Protein AF-A0A954BC26-F1 (afdb_monomer_lite)

pLDDT: mean 75.21, std 22.69, range [30.25, 97.38]

Secondary structure (DSSP, 8-state):
---------------------------PPP----------------S----HHHHHHHHHHHTSGGG----TTSHHHHHHHHHHHHHHHHTTPPPBTTBS------------TTT--EEEEETTEEEEE-BTTTB------

Sequence (141 aa):
MTNWLKAGAAASLFALVAACSGGQTEKAPAAPAAGESGPAATVPEGETAITAEGLRRHIAMLASDEFEGRAPGTPGGEKTRDYIAGEYKRLGLKPINGSYFQDVPLVEATLDPQTSYLRFNSPSGEADLEYRKDVVYWTKR

Radius of gyration: 34.81 Å; chains: 1; bounding box: 101×69×66 Å

Structure (mmCIF, N/CA/C/O backbone):
data_AF-A0A954BC26-F1
#
_entry.id   AF-A0A954BC26-F1
#
loop_
_atom_site.group_PDB
_atom_site.id
_atom_site.type_symbol
_atom_site.label_atom_id
_atom_site.label_alt_id
_atom_site.label_comp_id
_atom_site.label_asym_id
_atom_site.label_entity_id
_atom_site.label_seq_id
_atom_site.pdbx_PDB_ins_code
_atom_site.Cartn_x
_atom_site.Cartn_y
_atom_site.Cartn_z
_atom_site.occupancy
_atom_site.B_iso_or_equiv
_atom_site.auth_seq_id
_atom_site.auth_comp_id
_atom_site.auth_asym_id
_atom_site.auth_atom_id
_atom_site.pdbx_PDB_model_num
ATOM 1 N N . MET A 1 1 ? 84.388 -42.725 -8.143 1.00 41.97 1 MET A N 1
ATOM 2 C CA . MET A 1 1 ? 84.124 -42.005 -6.882 1.00 41.97 1 MET A CA 1
ATOM 3 C C . MET A 1 1 ? 82.610 -41.969 -6.685 1.00 41.97 1 MET A C 1
ATOM 5 O O . MET A 1 1 ? 81.944 -41.197 -7.353 1.00 41.97 1 MET A O 1
ATOM 9 N N . THR A 1 2 ? 82.090 -42.972 -5.958 1.00 37.09 2 THR A N 1
ATOM 10 C CA . THR A 1 2 ? 81.152 -42.872 -4.808 1.00 37.09 2 THR A CA 1
ATOM 11 C C . THR A 1 2 ? 80.221 -41.638 -4.810 1.00 37.09 2 THR A C 1
ATOM 13 O O . THR A 1 2 ? 80.734 -40.532 -4.857 1.00 37.09 2 THR A O 1
ATOM 16 N N . ASN A 1 3 ? 78.888 -41.667 -4.670 1.00 35.50 3 ASN A N 1
ATOM 17 C CA . ASN A 1 3 ? 77.902 -42.669 -4.237 1.00 35.50 3 ASN A CA 1
ATOM 18 C C . ASN A 1 3 ? 76.478 -42.117 -4.552 1.00 35.50 3 ASN A C 1
ATOM 20 O O . ASN A 1 3 ? 76.279 -40.911 -4.500 1.00 35.50 3 ASN A O 1
ATOM 24 N N . TRP A 1 4 ? 75.526 -42.949 -4.996 1.00 30.25 4 TRP A N 1
ATOM 25 C CA . TRP A 1 4 ? 74.316 -43.416 -4.270 1.00 30.25 4 TRP A CA 1
ATOM 26 C C . TRP A 1 4 ? 73.210 -42.403 -3.897 1.00 30.25 4 TRP A C 1
ATOM 28 O O . TRP A 1 4 ? 73.379 -41.622 -2.972 1.00 30.25 4 TRP A O 1
ATOM 38 N N . LEU A 1 5 ? 72.011 -42.608 -4.470 1.00 49.38 5 LEU A N 1
ATOM 39 C CA . LEU A 1 5 ? 70.723 -42.835 -3.769 1.00 49.38 5 LEU A CA 1
ATOM 40 C C . LEU A 1 5 ? 69.698 -43.341 -4.819 1.00 49.38 5 LEU A C 1
ATOM 42 O O . LEU A 1 5 ? 69.300 -42.592 -5.699 1.00 49.38 5 LEU A O 1
ATOM 46 N N . LYS A 1 6 ? 69.566 -44.659 -5.013 1.00 44.22 6 LYS A N 1
ATOM 47 C CA . LYS A 1 6 ? 68.620 -45.628 -4.407 1.00 44.22 6 LYS A CA 1
ATOM 48 C C . LYS A 1 6 ? 67.267 -45.761 -5.134 1.00 44.22 6 LYS A C 1
ATOM 50 O O . LYS A 1 6 ? 66.521 -44.809 -5.305 1.00 44.22 6 LYS A O 1
ATOM 55 N N . ALA A 1 7 ? 67.013 -47.013 -5.514 1.00 45.16 7 ALA A N 1
ATOM 56 C CA . ALA A 1 7 ? 65.842 -47.592 -6.158 1.00 45.16 7 ALA A CA 1
ATOM 57 C C . ALA A 1 7 ? 64.796 -48.107 -5.144 1.00 45.16 7 ALA A C 1
ATOM 59 O O . ALA A 1 7 ? 65.090 -48.203 -3.954 1.00 45.16 7 ALA A O 1
ATOM 60 N N . GLY A 1 8 ? 63.640 -48.551 -5.658 1.00 34.25 8 GLY A N 1
ATOM 61 C CA . GLY A 1 8 ? 62.672 -49.441 -4.986 1.00 34.25 8 GLY A CA 1
ATOM 62 C C . GLY A 1 8 ? 61.236 -48.926 -5.148 1.00 34.25 8 GLY A C 1
ATOM 63 O O . GLY A 1 8 ? 60.923 -47.882 -4.599 1.00 34.25 8 GLY A O 1
ATOM 64 N N . ALA A 1 9 ? 60.375 -49.436 -6.035 1.00 39.50 9 ALA A N 1
ATOM 65 C CA . ALA A 1 9 ? 59.823 -50.786 -6.225 1.00 39.50 9 ALA A CA 1
ATOM 66 C C . ALA A 1 9 ? 58.692 -51.173 -5.246 1.00 39.50 9 ALA A C 1
ATOM 68 O O . ALA A 1 9 ? 58.878 -51.191 -4.037 1.00 39.50 9 ALA A O 1
ATOM 69 N N . ALA A 1 10 ? 57.590 -51.603 -5.874 1.00 38.16 10 ALA A N 1
ATOM 70 C CA . ALA A 1 10 ? 56.626 -52.630 -5.473 1.00 38.16 10 ALA A CA 1
ATOM 71 C C . ALA A 1 10 ? 55.569 -52.350 -4.382 1.00 38.16 10 ALA A C 1
ATOM 73 O O . ALA A 1 10 ? 55.842 -52.197 -3.198 1.00 38.16 10 ALA A O 1
ATOM 74 N N . ALA A 1 11 ? 54.324 -52.406 -4.867 1.00 44.53 11 ALA A N 1
ATOM 75 C CA . ALA A 1 11 ? 53.125 -53.011 -4.291 1.00 44.53 11 ALA A CA 1
ATOM 76 C C . ALA A 1 11 ? 53.257 -53.726 -2.935 1.00 44.53 11 AL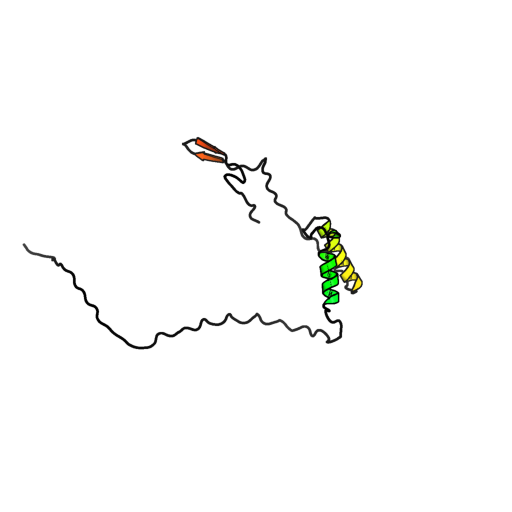A A C 1
ATOM 78 O O . ALA A 1 11 ? 54.074 -54.632 -2.791 1.00 44.53 11 ALA A O 1
ATOM 79 N N . SER A 1 12 ? 52.303 -53.479 -2.032 1.00 40.28 12 SER A N 1
ATOM 80 C CA . SER A 1 12 ? 51.619 -54.564 -1.317 1.00 40.28 12 SER A CA 1
ATOM 81 C C . SER A 1 12 ? 50.359 -54.102 -0.590 1.00 40.28 12 SER A C 1
ATOM 83 O O . SER A 1 12 ? 50.335 -53.126 0.151 1.00 40.28 12 SER A O 1
ATOM 85 N N . LEU A 1 13 ? 49.329 -54.899 -0.844 1.00 48.72 13 LEU A N 1
ATOM 86 C CA . LEU A 1 13 ? 48.114 -55.141 -0.088 1.00 48.72 13 LEU A CA 1
ATOM 87 C C . LEU A 1 13 ? 48.439 -55.380 1.401 1.00 48.72 13 LEU A C 1
ATOM 89 O O . LEU A 1 13 ? 49.224 -56.274 1.692 1.00 48.72 13 LEU A O 1
ATOM 93 N N . PHE A 1 14 ? 47.810 -54.664 2.334 1.00 42.88 14 PHE A N 1
ATOM 94 C CA . PHE A 1 14 ? 47.635 -55.154 3.708 1.00 42.88 14 PHE A CA 1
ATOM 95 C C . PHE A 1 14 ? 46.403 -54.505 4.343 1.00 42.88 14 PHE A C 1
ATOM 97 O O . PHE A 1 14 ? 46.420 -53.362 4.792 1.00 42.88 14 PHE A O 1
ATOM 104 N N . ALA A 1 15 ? 45.310 -55.265 4.350 1.00 49.31 15 ALA A N 1
ATOM 105 C CA . ALA A 1 15 ? 44.228 -55.079 5.297 1.00 49.31 15 ALA A CA 1
ATOM 106 C C . ALA A 1 15 ? 44.713 -55.578 6.665 1.00 49.31 15 ALA A C 1
ATOM 108 O O . ALA A 1 15 ? 45.142 -56.726 6.765 1.00 49.31 15 ALA A O 1
ATOM 109 N N . LEU A 1 16 ? 44.616 -54.757 7.713 1.00 48.59 16 LEU A N 1
ATOM 110 C CA . LEU A 1 16 ? 44.565 -55.263 9.081 1.00 48.59 16 LEU A CA 1
ATOM 111 C C . LEU A 1 16 ? 43.681 -54.373 9.959 1.00 48.59 16 LEU A C 1
ATOM 113 O O . LEU A 1 16 ? 43.807 -53.153 10.004 1.00 48.59 16 LEU A O 1
ATOM 117 N N . VAL A 1 17 ? 42.762 -55.061 10.621 1.00 56.97 17 VAL A N 1
ATOM 118 C CA . VAL A 1 17 ? 41.738 -54.606 11.554 1.00 56.97 17 VAL A CA 1
ATOM 119 C C . VAL A 1 17 ? 42.361 -54.046 12.834 1.00 56.97 17 VAL A C 1
ATOM 121 O O . VAL A 1 17 ? 43.227 -54.682 13.428 1.00 56.97 17 VAL A O 1
ATOM 124 N N . ALA A 1 18 ? 41.825 -52.927 13.321 1.00 52.97 18 ALA A N 1
ATOM 125 C CA . ALA A 1 18 ? 41.869 -52.561 14.732 1.00 52.97 18 ALA A CA 1
ATOM 126 C C . ALA A 1 18 ? 40.504 -51.983 15.132 1.00 52.97 18 ALA A C 1
ATOM 128 O O . ALA A 1 18 ? 40.174 -50.835 14.845 1.00 52.97 18 ALA A O 1
ATOM 129 N N . ALA A 1 19 ? 39.689 -52.826 15.760 1.00 41.06 19 ALA A N 1
ATOM 130 C CA . ALA A 1 19 ? 38.526 -52.406 16.520 1.00 41.06 19 ALA A CA 1
ATOM 131 C C . ALA A 1 19 ? 38.988 -51.750 17.829 1.00 41.06 19 ALA A C 1
ATOM 133 O O . ALA A 1 19 ? 39.874 -52.296 18.480 1.00 41.06 19 ALA A O 1
ATOM 134 N N . CYS A 1 20 ? 38.367 -50.632 18.219 1.00 33.66 20 CYS A N 1
ATOM 135 C CA . CYS A 1 20 ? 37.982 -50.343 19.604 1.00 33.66 20 CYS A CA 1
ATOM 136 C C . CYS A 1 20 ? 37.200 -49.023 19.707 1.00 33.66 20 CYS A C 1
ATOM 138 O O . CYS A 1 20 ? 37.736 -47.951 19.468 1.00 33.66 20 CYS A O 1
ATOM 140 N N . SER A 1 21 ? 35.947 -49.172 20.145 1.00 36.56 21 SER A N 1
ATOM 141 C CA . SER A 1 21 ? 35.213 -48.324 21.091 1.00 36.56 21 SER A CA 1
ATOM 142 C C . SER A 1 21 ? 34.993 -46.831 20.790 1.00 36.56 21 SER A C 1
ATOM 144 O O . SER A 1 21 ? 35.903 -46.014 20.861 1.00 36.56 21 SER A O 1
ATOM 146 N N . GLY A 1 22 ? 33.712 -46.470 20.650 1.00 45.81 22 GLY A N 1
ATOM 147 C CA . GLY A 1 22 ? 33.208 -45.178 21.126 1.00 45.81 22 GLY A CA 1
ATOM 148 C C . GLY A 1 22 ? 33.102 -44.055 20.096 1.00 45.81 22 GLY A C 1
ATOM 149 O O . GLY A 1 22 ? 33.673 -42.991 20.296 1.00 45.81 22 GLY A O 1
ATOM 150 N N . GLY A 1 23 ? 32.321 -44.249 19.030 1.00 33.78 23 GLY A N 1
ATOM 151 C CA . GLY A 1 23 ? 31.866 -43.150 18.171 1.00 33.78 23 GLY A CA 1
ATOM 152 C C . GLY A 1 23 ? 30.500 -42.644 18.627 1.00 33.78 23 GLY A C 1
ATOM 153 O O . GLY A 1 23 ? 29.489 -43.283 18.357 1.00 33.78 23 GLY A O 1
ATOM 154 N N . GLN A 1 24 ? 30.493 -41.534 19.360 1.00 37.78 24 GLN A N 1
ATOM 155 C CA . GLN A 1 24 ? 29.320 -40.814 19.851 1.00 37.78 24 GLN A CA 1
ATOM 156 C C . GLN A 1 24 ? 28.331 -40.507 18.716 1.00 37.78 24 GLN A C 1
ATOM 158 O O . GLN A 1 24 ? 28.677 -39.840 17.743 1.00 37.78 24 GLN A O 1
ATOM 163 N N . THR A 1 25 ? 27.076 -40.925 18.870 1.00 35.66 25 THR A N 1
ATOM 164 C CA . THR A 1 25 ? 25.957 -40.279 18.182 1.00 35.66 25 THR A CA 1
ATOM 165 C C . THR A 1 25 ? 25.790 -38.901 18.821 1.00 35.66 25 THR A C 1
ATOM 167 O O . THR A 1 25 ? 25.094 -38.761 19.827 1.00 35.66 25 THR A O 1
ATOM 170 N N . GLU A 1 26 ? 26.464 -37.882 18.288 1.00 41.94 26 GLU A N 1
ATOM 171 C CA . GLU A 1 26 ? 26.208 -36.495 18.673 1.00 41.94 26 GLU A CA 1
ATOM 172 C C . GLU A 1 26 ? 24.796 -36.117 18.220 1.00 41.94 26 GLU A C 1
ATOM 174 O O . GLU A 1 26 ? 24.525 -35.756 17.076 1.00 41.94 26 GLU A O 1
ATOM 179 N N . LYS A 1 27 ? 23.863 -36.252 19.163 1.00 42.34 27 LYS A N 1
ATOM 180 C CA . LYS A 1 27 ? 22.564 -35.594 19.148 1.00 42.34 27 LYS A CA 1
ATOM 181 C C . LYS A 1 27 ? 22.811 -34.110 18.879 1.00 42.34 27 LYS A C 1
ATOM 183 O O . LYS A 1 27 ? 23.352 -33.416 19.737 1.00 42.34 27 LYS A O 1
ATOM 188 N N . ALA A 1 28 ? 22.413 -33.649 17.694 1.00 39.56 28 ALA A N 1
ATOM 189 C CA . ALA A 1 28 ? 22.444 -32.240 17.335 1.00 39.56 28 ALA A CA 1
ATOM 190 C C . ALA A 1 28 ? 21.817 -31.407 18.471 1.00 39.56 28 ALA A C 1
ATOM 192 O O . ALA A 1 28 ? 20.712 -31.743 18.923 1.00 39.56 28 ALA A O 1
ATOM 193 N N . PRO A 1 29 ? 22.500 -30.364 18.976 1.00 43.81 29 PRO A N 1
ATOM 194 C CA . PRO A 1 29 ? 21.930 -29.511 19.999 1.00 43.81 29 PRO A CA 1
ATOM 195 C C . PRO A 1 29 ? 20.676 -28.846 19.438 1.00 43.81 29 PRO A C 1
ATOM 197 O O . PRO A 1 29 ? 20.686 -28.241 18.364 1.00 43.81 29 PRO A O 1
ATOM 200 N N . ALA A 1 30 ? 19.582 -29.016 20.179 1.00 48.88 30 ALA A N 1
ATOM 201 C CA . ALA A 1 30 ? 18.342 -28.301 19.966 1.00 48.88 30 ALA A CA 1
ATOM 202 C C . ALA A 1 30 ? 18.641 -26.801 19.862 1.00 48.88 30 ALA A C 1
ATOM 204 O O . ALA A 1 30 ? 19.427 -26.262 20.644 1.00 48.88 30 ALA A O 1
ATOM 205 N N . ALA A 1 31 ? 18.023 -26.167 18.866 1.00 48.19 31 ALA A N 1
ATOM 206 C CA . ALA A 1 31 ? 18.115 -24.741 18.611 1.00 48.19 31 ALA A CA 1
ATOM 207 C C . ALA A 1 31 ? 17.959 -23.935 19.916 1.00 48.19 31 ALA A C 1
ATOM 209 O O . ALA A 1 31 ? 17.099 -24.279 20.736 1.00 48.19 31 ALA A O 1
ATOM 210 N N . PRO A 1 32 ? 18.776 -22.887 20.131 1.00 46.94 32 PRO A N 1
ATOM 211 C CA . PRO A 1 32 ? 18.661 -22.063 21.317 1.00 46.94 32 PRO A CA 1
ATOM 212 C C . PRO A 1 32 ? 17.263 -21.455 21.384 1.00 46.94 32 PRO A C 1
ATOM 214 O O . PRO A 1 32 ? 16.698 -21.003 20.386 1.00 46.94 32 PRO A O 1
ATOM 217 N N . ALA A 1 33 ? 16.723 -21.534 22.595 1.00 41.88 33 ALA A N 1
ATOM 218 C CA . ALA A 1 33 ? 15.412 -21.082 22.990 1.00 41.88 33 ALA A CA 1
ATOM 219 C C . ALA A 1 33 ? 15.098 -19.679 22.461 1.00 41.88 33 ALA A C 1
ATOM 221 O O . ALA A 1 33 ? 15.959 -18.801 22.389 1.00 41.88 33 ALA A O 1
ATOM 222 N N . ALA A 1 34 ? 13.822 -19.517 22.114 1.00 40.09 34 ALA A N 1
ATOM 223 C CA . ALA A 1 34 ? 13.175 -18.253 21.835 1.00 40.09 34 ALA A CA 1
ATOM 224 C C . ALA A 1 34 ? 13.657 -17.159 22.798 1.00 40.09 34 ALA A C 1
ATOM 226 O O . ALA A 1 34 ? 13.742 -17.378 24.007 1.00 40.09 34 ALA A O 1
ATOM 227 N N . GLY A 1 35 ? 13.971 -16.000 22.219 1.00 38.22 35 GLY A N 1
ATOM 228 C CA . GLY A 1 35 ? 14.382 -14.814 22.950 1.00 38.22 35 GLY A CA 1
ATOM 229 C C . GLY A 1 35 ? 13.426 -14.509 24.094 1.00 38.22 35 GLY A C 1
ATOM 230 O O . GLY A 1 35 ? 12.206 -14.627 23.964 1.00 38.22 35 GLY A O 1
ATOM 231 N N . GLU A 1 36 ? 14.027 -14.138 25.215 1.00 39.94 36 GLU A N 1
ATOM 232 C CA . GLU A 1 36 ? 13.359 -13.717 26.431 1.00 39.94 36 GLU A CA 1
ATOM 233 C C . GLU A 1 36 ? 12.323 -12.641 26.095 1.00 39.94 36 GLU A C 1
ATOM 235 O O . GLU A 1 36 ? 12.638 -11.539 25.640 1.00 39.94 36 GLU A O 1
ATOM 240 N N . SER A 1 37 ? 11.056 -12.995 26.292 1.00 46.50 37 SER A N 1
ATOM 241 C CA . SER A 1 37 ? 9.948 -12.059 26.279 1.00 46.50 37 SER A CA 1
ATOM 242 C C . SER A 1 37 ? 10.235 -10.968 27.308 1.00 46.50 37 SER A C 1
ATOM 244 O O . SER A 1 37 ? 10.290 -11.250 28.508 1.00 46.50 37 SER A O 1
ATOM 246 N N . GLY A 1 38 ? 10.407 -9.729 26.840 1.00 57.16 38 GLY A N 1
ATOM 247 C CA . GLY A 1 38 ? 10.368 -8.543 27.696 1.00 57.16 38 GLY A CA 1
ATOM 248 C C . GLY A 1 38 ? 9.100 -8.541 28.562 1.00 57.16 38 GLY A C 1
ATOM 249 O O . GLY A 1 38 ? 8.153 -9.265 28.241 1.00 57.16 38 GLY A O 1
ATOM 250 N N . PRO A 1 39 ? 9.077 -7.773 29.669 1.00 47.94 39 PRO A N 1
ATOM 251 C CA . PRO A 1 39 ? 8.048 -7.881 30.698 1.00 47.94 39 PRO A CA 1
ATOM 252 C C . PRO A 1 39 ? 6.663 -7.892 30.059 1.00 47.94 39 PRO A C 1
ATOM 254 O O . PRO A 1 39 ? 6.258 -6.924 29.413 1.00 47.94 39 PRO A O 1
ATOM 257 N N . ALA A 1 40 ? 5.988 -9.035 30.203 1.00 50.91 40 ALA A N 1
ATOM 258 C CA . ALA A 1 40 ? 4.641 -9.252 29.722 1.00 50.91 40 ALA A CA 1
ATOM 259 C C . ALA A 1 40 ? 3.769 -8.152 30.320 1.00 50.91 40 ALA A C 1
ATOM 261 O O . ALA A 1 40 ? 3.494 -8.147 31.521 1.00 50.91 40 ALA A O 1
ATOM 262 N N . ALA A 1 41 ? 3.387 -7.184 29.487 1.00 53.03 41 ALA A N 1
ATOM 263 C CA . ALA A 1 41 ? 2.351 -6.240 29.841 1.00 53.03 41 ALA A CA 1
ATOM 264 C C . ALA A 1 41 ? 1.146 -7.086 30.252 1.00 53.03 41 ALA A C 1
ATOM 266 O O . ALA A 1 41 ? 0.636 -7.871 29.452 1.00 53.03 41 ALA A O 1
ATOM 267 N N . THR A 1 42 ? 0.761 -7.001 31.521 1.00 45.22 42 THR A N 1
ATOM 268 C CA . THR A 1 42 ? -0.388 -7.718 32.060 1.00 45.22 42 THR A CA 1
ATOM 269 C C . THR A 1 42 ? -1.621 -7.182 31.353 1.00 45.22 42 THR A C 1
ATOM 271 O O . THR A 1 42 ? -2.148 -6.130 31.717 1.00 45.22 42 THR A O 1
ATOM 274 N N . VAL A 1 43 ? -2.025 -7.866 30.284 1.00 60.22 43 VAL A N 1
ATOM 275 C CA . VAL A 1 43 ? -3.304 -7.638 29.624 1.00 60.22 43 VAL A CA 1
ATOM 276 C C . VAL A 1 43 ? -4.360 -7.949 30.683 1.00 60.22 43 VAL A C 1
ATOM 278 O O . VAL A 1 43 ? -4.341 -9.058 31.218 1.00 60.22 43 VAL A O 1
ATOM 281 N N . PRO A 1 44 ? -5.226 -6.994 31.058 1.00 57.81 44 PRO A N 1
ATOM 282 C CA . PRO A 1 44 ? -6.305 -7.293 31.980 1.00 57.81 44 PRO A CA 1
ATOM 283 C C . PRO A 1 44 ? -7.131 -8.429 31.373 1.00 57.81 44 PRO A C 1
ATOM 285 O O . PRO A 1 44 ? -7.611 -8.315 30.243 1.00 57.81 44 PRO A O 1
ATOM 288 N N . GLU A 1 45 ? -7.252 -9.539 32.099 1.00 57.00 45 GLU A N 1
ATOM 289 C CA . GLU A 1 45 ? -8.159 -10.632 31.759 1.00 57.00 45 GLU A CA 1
ATOM 290 C C . GLU A 1 45 ? -9.592 -10.102 31.876 1.00 57.00 45 GLU A C 1
ATOM 292 O O . GLU A 1 45 ? -10.221 -10.129 32.929 1.00 57.00 45 GLU A O 1
ATOM 297 N N . GLY A 1 46 ? -10.066 -9.509 30.784 1.00 55.12 46 GLY A N 1
ATOM 298 C CA . GLY A 1 46 ? -11.371 -8.882 30.661 1.00 55.12 46 GLY A CA 1
ATOM 299 C C . GLY A 1 46 ? -11.875 -9.032 29.233 1.00 55.12 46 GLY A C 1
ATOM 300 O O . GLY A 1 46 ? -11.676 -8.154 28.401 1.00 55.12 46 GLY A O 1
ATOM 301 N N . GLU A 1 47 ? -12.455 -10.198 28.949 1.00 57.47 47 GLU A N 1
ATOM 302 C CA . GLU A 1 47 ? -13.548 -10.468 27.998 1.00 57.47 47 GLU A CA 1
ATOM 303 C C . GLU A 1 47 ? -13.761 -9.505 26.809 1.00 57.47 47 GLU A C 1
ATOM 305 O O . GLU A 1 47 ? -14.870 -9.069 26.513 1.00 57.47 47 GLU A O 1
ATOM 310 N N . THR A 1 48 ? -12.724 -9.257 26.019 1.00 61.75 48 THR A N 1
ATOM 311 C CA . THR A 1 48 ? -12.892 -8.955 24.590 1.00 61.75 48 THR A CA 1
ATOM 312 C C . THR A 1 48 ? -12.159 -10.028 23.811 1.00 61.75 48 THR A C 1
ATOM 314 O O . THR A 1 48 ? -11.102 -9.829 23.221 1.00 61.75 48 THR A O 1
ATOM 317 N N . ALA A 1 49 ? -12.719 -11.234 23.900 1.00 69.88 49 ALA A N 1
ATOM 318 C CA . ALA A 1 49 ? -12.195 -12.404 23.229 1.00 69.88 49 ALA A CA 1
ATOM 319 C C . ALA A 1 49 ? -12.061 -12.114 21.731 1.00 69.88 49 ALA A C 1
ATOM 321 O O . ALA A 1 49 ? -13.025 -11.734 21.061 1.00 69.88 49 ALA A O 1
ATOM 322 N N . ILE A 1 50 ? -10.862 -12.324 21.198 1.00 81.50 50 ILE A N 1
ATOM 323 C CA . ILE A 1 50 ? -10.675 -12.484 19.762 1.00 81.50 50 ILE A CA 1
ATOM 324 C C . ILE A 1 50 ? -11.568 -13.662 19.352 1.00 81.50 50 ILE A C 1
ATOM 326 O O . ILE A 1 50 ? -11.303 -14.807 19.711 1.00 81.50 50 ILE A O 1
ATOM 330 N N . THR A 1 51 ? -12.670 -13.383 18.655 1.00 90.75 51 THR A N 1
ATOM 331 C CA . THR A 1 51 ? -13.616 -14.413 18.210 1.00 90.75 51 THR A CA 1
ATOM 332 C C . THR A 1 51 ? -13.307 -14.834 16.780 1.00 90.75 51 THR A C 1
ATOM 334 O O . THR A 1 51 ? -12.903 -14.015 15.950 1.00 90.75 51 THR A O 1
ATOM 337 N N . ALA A 1 52 ? -13.558 -16.108 16.468 1.00 92.50 52 ALA A N 1
ATOM 338 C CA . ALA A 1 52 ? -13.449 -16.613 15.101 1.00 92.50 52 ALA A CA 1
ATOM 339 C C . ALA A 1 52 ? -14.331 -15.808 14.133 1.00 92.50 52 ALA A C 1
ATOM 341 O O . ALA A 1 52 ? -13.878 -15.443 13.053 1.00 92.50 52 ALA A O 1
ATOM 342 N N . GLU A 1 53 ? -15.553 -15.455 14.545 1.00 92.62 53 GLU A N 1
ATOM 343 C CA . GLU A 1 53 ? -16.466 -14.645 13.731 1.00 92.62 53 GLU A CA 1
ATOM 344 C C . GLU A 1 53 ? -15.938 -13.219 13.516 1.00 92.62 53 GLU A C 1
ATOM 346 O O . GLU A 1 53 ? -15.973 -12.701 12.401 1.00 92.62 53 GLU A O 1
ATOM 351 N N . GLY A 1 54 ? -15.385 -12.588 14.559 1.00 91.50 54 GLY A N 1
ATOM 352 C CA . GLY A 1 54 ? -14.754 -11.274 14.451 1.00 91.50 54 GLY A CA 1
ATOM 353 C C . GLY A 1 54 ? -13.626 -11.265 13.422 1.00 91.50 54 GLY A C 1
ATOM 354 O O . GLY A 1 54 ? -13.642 -10.446 12.503 1.00 91.50 54 GLY A O 1
ATOM 355 N N . LEU A 1 55 ? -12.706 -12.228 13.524 1.00 93.56 55 LEU A N 1
ATOM 356 C CA . LEU A 1 55 ? -11.629 -12.421 12.550 1.00 93.56 55 LEU A CA 1
ATOM 357 C C . LEU A 1 55 ? -12.175 -12.679 11.143 1.00 93.56 55 LEU A C 1
ATOM 359 O O . LEU A 1 55 ? -11.728 -12.046 10.186 1.00 93.56 55 LEU A O 1
ATOM 363 N N . ARG A 1 56 ? -13.172 -13.563 11.013 1.00 96.25 56 ARG A N 1
ATOM 364 C CA . ARG A 1 56 ? -13.775 -13.922 9.725 1.00 96.25 56 ARG A CA 1
ATOM 365 C C . ARG A 1 56 ? -14.351 -12.704 9.010 1.00 96.25 56 ARG A C 1
ATOM 367 O O . ARG A 1 56 ? -14.144 -12.575 7.808 1.00 96.25 56 ARG A O 1
ATOM 374 N N . ARG A 1 57 ? -15.022 -11.798 9.728 1.00 95.12 57 ARG A N 1
ATOM 375 C CA . ARG A 1 57 ? -15.565 -10.555 9.150 1.00 95.12 57 ARG A CA 1
ATOM 376 C C . ARG A 1 57 ? -14.470 -9.658 8.580 1.00 95.12 57 ARG A C 1
ATOM 378 O O . ARG A 1 57 ? -14.594 -9.220 7.441 1.00 95.12 57 ARG A O 1
ATOM 385 N N . HIS A 1 58 ? -13.397 -9.415 9.334 1.00 95.50 58 HIS A N 1
ATOM 386 C CA . HIS A 1 58 ? -12.288 -8.582 8.858 1.00 95.50 58 HIS A CA 1
ATOM 387 C C . HIS A 1 58 ? -11.583 -9.215 7.654 1.00 95.50 58 HIS A C 1
ATOM 389 O O . HIS A 1 58 ? -11.316 -8.529 6.671 1.00 95.50 58 HIS A O 1
ATOM 395 N N . ILE A 1 59 ? -11.332 -10.527 7.700 1.00 95.31 59 ILE A N 1
ATOM 396 C CA . ILE A 1 59 ? -10.711 -11.259 6.589 1.00 95.31 59 ILE A CA 1
ATOM 397 C C . ILE A 1 59 ? -11.598 -11.195 5.345 1.00 95.31 59 ILE A C 1
ATOM 399 O O . ILE A 1 59 ? -11.100 -10.865 4.275 1.00 95.31 59 ILE A O 1
ATOM 403 N N . ALA A 1 60 ? -12.899 -11.471 5.480 1.00 95.38 60 ALA A N 1
ATOM 404 C CA . ALA A 1 60 ? -13.835 -11.444 4.361 1.00 95.38 60 ALA A CA 1
ATOM 405 C C . ALA A 1 60 ? -13.911 -10.058 3.710 1.00 95.38 60 ALA A C 1
ATOM 407 O O . ALA A 1 60 ? -13.911 -9.965 2.489 1.00 95.38 60 ALA A O 1
ATOM 408 N N . MET A 1 61 ? -13.916 -8.991 4.514 1.00 95.00 61 MET A N 1
ATOM 409 C CA . MET A 1 61 ? -13.921 -7.620 4.006 1.00 95.00 61 MET A CA 1
ATOM 410 C C . MET A 1 61 ? -12.626 -7.297 3.253 1.00 95.00 61 MET A C 1
ATOM 412 O O . MET A 1 61 ? -12.660 -6.918 2.087 1.00 95.00 61 MET A O 1
ATOM 416 N N . LEU A 1 62 ? -11.473 -7.520 3.889 1.00 95.31 62 LEU A N 1
ATOM 417 C CA . LEU A 1 62 ? -10.160 -7.189 3.326 1.00 95.31 62 LEU A CA 1
ATOM 418 C C . LEU A 1 62 ? -9.761 -8.058 2.126 1.00 95.31 62 LEU A C 1
ATOM 420 O O . LEU A 1 62 ? -8.847 -7.687 1.388 1.00 95.31 62 LEU A O 1
ATOM 424 N N . ALA A 1 63 ? -10.371 -9.234 1.980 1.00 94.62 63 ALA A N 1
ATOM 425 C CA . ALA A 1 63 ? -10.173 -10.149 0.859 1.00 94.62 63 ALA A CA 1
ATOM 426 C C . ALA A 1 63 ? -11.289 -10.062 -0.193 1.00 94.62 63 ALA A C 1
ATOM 428 O O . ALA A 1 63 ? -11.281 -10.855 -1.131 1.00 94.62 63 ALA A O 1
ATOM 429 N N . SER A 1 64 ? -12.251 -9.150 -0.032 1.00 95.38 64 SER A N 1
ATOM 430 C CA . SER A 1 64 ? -13.319 -8.965 -1.011 1.00 95.38 64 SER A CA 1
ATOM 431 C C . SER A 1 64 ? -12.809 -8.291 -2.285 1.00 95.38 64 SER A C 1
ATOM 433 O O . SER A 1 64 ? -11.825 -7.545 -2.263 1.00 95.38 64 SER A O 1
ATOM 435 N N . ASP A 1 65 ? -13.526 -8.516 -3.387 1.00 93.25 65 ASP A N 1
ATOM 436 C CA . ASP A 1 65 ? -13.202 -7.931 -4.691 1.00 93.25 65 ASP A CA 1
ATOM 437 C C . ASP A 1 65 ? -13.230 -6.397 -4.666 1.00 93.25 65 ASP A C 1
ATOM 439 O O . ASP A 1 65 ? -12.470 -5.765 -5.391 1.00 93.25 65 ASP A O 1
ATOM 443 N N . GLU A 1 66 ? -14.035 -5.784 -3.788 1.00 92.38 66 GLU A N 1
ATOM 444 C CA . GLU A 1 66 ? -14.104 -4.326 -3.614 1.00 92.38 66 GLU A CA 1
ATOM 445 C C . GLU A 1 66 ? -12.752 -3.719 -3.220 1.00 92.38 66 GLU A C 1
ATOM 447 O O . GLU A 1 66 ? -12.454 -2.570 -3.559 1.00 92.38 66 GLU A O 1
ATOM 452 N N . PHE A 1 67 ? -11.921 -4.478 -2.506 1.00 94.50 67 PHE A N 1
ATOM 453 C CA . PHE A 1 67 ? -10.621 -4.005 -2.060 1.00 94.50 67 PHE A CA 1
ATOM 454 C C . PHE A 1 67 ? -9.536 -4.216 -3.112 1.00 94.50 67 PHE A C 1
ATOM 456 O O . PHE A 1 67 ? -8.472 -3.662 -2.916 1.00 94.50 67 PHE A O 1
ATOM 463 N N . GLU A 1 68 ? -9.770 -4.951 -4.209 1.00 90.69 68 GLU A N 1
ATOM 464 C CA . GLU A 1 68 ? -8.905 -5.034 -5.410 1.00 90.69 68 GLU A CA 1
ATOM 465 C C . GLU A 1 68 ? -7.404 -5.361 -5.164 1.00 90.69 68 GLU A C 1
ATOM 467 O O . GLU A 1 68 ? -6.585 -5.310 -6.081 1.00 90.69 68 GLU A O 1
ATOM 472 N N . GLY A 1 69 ? -7.016 -5.721 -3.935 1.00 89.50 69 GLY A N 1
ATOM 473 C CA . GLY A 1 69 ? -5.630 -5.909 -3.500 1.00 89.50 69 GLY A CA 1
ATOM 474 C C . GLY A 1 69 ? -5.122 -4.829 -2.533 1.00 89.50 69 GLY A C 1
ATOM 475 O O . GLY A 1 69 ? -5.757 -3.819 -2.268 1.00 89.50 69 GLY A O 1
ATOM 476 N N . ARG A 1 70 ? -3.943 -5.057 -1.941 1.00 93.69 70 ARG A N 1
ATOM 477 C CA . ARG A 1 70 ? -3.383 -4.197 -0.871 1.00 93.69 70 ARG A CA 1
ATOM 478 C C . ARG A 1 70 ? -1.977 -3.697 -1.184 1.00 93.69 70 ARG A C 1
ATOM 480 O O . ARG A 1 70 ? -1.168 -3.491 -0.282 1.00 93.69 70 ARG A O 1
ATOM 487 N N . ALA A 1 71 ? -1.662 -3.573 -2.469 1.00 91.50 71 ALA A N 1
ATOM 488 C CA . ALA A 1 71 ? -0.375 -3.046 -2.890 1.00 91.50 71 ALA A CA 1
ATOM 489 C C . ALA A 1 71 ? -0.285 -1.543 -2.540 1.00 91.50 71 ALA A C 1
ATOM 491 O O . ALA A 1 71 ? -1.273 -0.819 -2.716 1.00 91.50 71 ALA A O 1
ATOM 492 N N . PRO A 1 72 ? 0.866 -1.054 -2.042 1.00 90.19 72 PRO A N 1
ATOM 493 C CA . PRO A 1 72 ? 1.063 0.368 -1.768 1.00 90.19 72 PRO A CA 1
ATOM 494 C C . PRO A 1 72 ? 0.778 1.230 -3.005 1.00 90.19 72 PRO A C 1
ATOM 496 O O . PRO A 1 72 ? 1.130 0.841 -4.114 1.00 90.19 72 PRO A O 1
ATOM 499 N N . GLY A 1 73 ? 0.142 2.390 -2.819 1.00 87.62 73 GLY A N 1
ATOM 500 C CA . GLY A 1 73 ? -0.158 3.330 -3.910 1.00 87.62 73 GLY A CA 1
ATOM 501 C C . GLY A 1 73 ? -1.281 2.903 -4.866 1.00 87.62 73 GLY A C 1
ATOM 502 O O . GLY A 1 73 ? -1.544 3.608 -5.834 1.00 87.62 73 GLY A O 1
ATOM 503 N N . THR A 1 74 ? -1.953 1.775 -4.615 1.00 92.31 74 THR A N 1
ATOM 504 C CA . THR A 1 74 ? -3.125 1.347 -5.400 1.00 92.31 74 THR A CA 1
ATOM 505 C C . THR A 1 7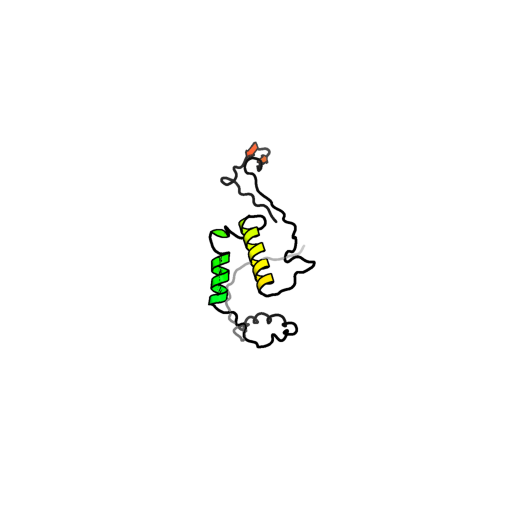4 ? -4.439 1.811 -4.759 1.00 92.31 74 THR A C 1
ATOM 507 O O . THR A 1 74 ? -4.487 1.944 -3.532 1.00 92.31 74 THR A O 1
ATOM 510 N N . PRO A 1 75 ? -5.535 1.969 -5.533 1.00 94.69 75 PRO A N 1
ATOM 511 C CA . PRO A 1 75 ? -6.853 2.300 -4.978 1.00 94.69 75 PRO A CA 1
ATOM 512 C C . PRO A 1 75 ? -7.313 1.316 -3.893 1.00 94.69 75 PRO A C 1
ATOM 514 O O . PRO A 1 75 ? -7.849 1.714 -2.860 1.00 94.69 75 PRO A O 1
ATOM 517 N N . GLY A 1 76 ? -7.044 0.023 -4.086 1.00 95.44 76 GLY A N 1
ATOM 518 C CA . GLY A 1 76 ? -7.321 -1.018 -3.098 1.00 95.44 76 GLY A CA 1
ATOM 519 C C . GLY A 1 76 ? -6.527 -0.875 -1.794 1.00 95.44 76 GLY A C 1
ATOM 520 O O . GLY A 1 76 ? -7.056 -1.035 -0.685 1.00 95.44 76 GLY A O 1
ATOM 521 N N . GLY A 1 77 ? -5.257 -0.479 -1.916 1.00 94.75 77 GLY A N 1
ATOM 522 C CA . GLY A 1 77 ? -4.404 -0.123 -0.786 1.00 94.75 77 GLY A CA 1
ATOM 523 C C . GLY A 1 77 ? -4.946 1.066 0.012 1.00 94.75 77 GLY A C 1
ATOM 524 O O . GLY A 1 77 ? -4.945 1.020 1.242 1.00 94.75 77 GLY A O 1
ATOM 525 N N . GLU A 1 78 ? -5.469 2.096 -0.657 1.00 95.12 78 GLU A N 1
ATOM 526 C CA . GLU A 1 78 ? -6.090 3.255 0.001 1.00 95.12 78 GLU A CA 1
ATOM 527 C C . GLU A 1 78 ? -7.367 2.871 0.757 1.00 95.12 78 GLU A C 1
ATOM 529 O O . GLU A 1 78 ? -7.487 3.183 1.944 1.00 95.12 78 GLU A O 1
ATOM 534 N N . LYS A 1 79 ? -8.265 2.095 0.131 1.00 96.38 79 LYS A N 1
ATOM 535 C CA . LYS A 1 79 ? -9.472 1.561 0.794 1.00 96.38 79 LYS A CA 1
ATOM 536 C C . LYS A 1 79 ? -9.115 0.755 2.046 1.00 96.38 79 LYS A C 1
ATOM 538 O O . LYS A 1 79 ? -9.722 0.919 3.103 1.00 96.38 79 LYS A O 1
ATOM 543 N N . THR A 1 80 ? -8.089 -0.092 1.950 1.00 96.50 80 THR A N 1
ATOM 544 C CA . THR A 1 80 ? -7.577 -0.888 3.077 1.00 96.50 80 THR A CA 1
ATOM 545 C C . THR A 1 80 ? -7.062 -0.010 4.212 1.00 96.50 80 THR A C 1
ATOM 547 O O . THR A 1 80 ? -7.389 -0.238 5.379 1.00 96.50 80 THR A O 1
ATOM 550 N N . ARG A 1 81 ? -6.243 0.991 3.878 1.00 95.69 81 ARG A N 1
ATOM 551 C CA . ARG A 1 81 ? -5.664 1.937 4.835 1.00 95.69 81 ARG A CA 1
ATOM 552 C C . ARG A 1 81 ? -6.771 2.655 5.612 1.00 95.69 81 ARG A C 1
ATOM 554 O O . ARG A 1 81 ? -6.712 2.743 6.840 1.00 95.69 81 ARG A O 1
ATOM 561 N N . ASP A 1 82 ? -7.800 3.106 4.906 1.00 96.44 82 ASP A N 1
ATOM 562 C CA . ASP A 1 82 ? -8.914 3.849 5.490 1.00 96.44 82 ASP A CA 1
ATOM 563 C C . ASP A 1 82 ? -9.833 2.951 6.329 1.00 96.44 82 ASP A C 1
ATOM 565 O O . ASP A 1 82 ? -10.280 3.367 7.400 1.00 96.44 82 ASP A O 1
ATOM 569 N N . TYR A 1 83 ? -10.041 1.697 5.913 1.00 97.12 83 TYR A N 1
ATOM 570 C CA . TYR A 1 83 ? -10.752 0.691 6.704 1.00 97.12 83 TYR A CA 1
ATOM 571 C C . TYR A 1 83 ? -10.092 0.466 8.070 1.00 97.12 83 TYR A C 1
ATOM 573 O O . TYR A 1 83 ? -10.760 0.539 9.102 1.00 97.12 83 TYR A O 1
ATOM 581 N N . ILE A 1 84 ? -8.771 0.262 8.101 1.00 96.56 84 ILE A N 1
ATOM 582 C CA . ILE A 1 84 ? -8.022 0.049 9.350 1.00 96.56 84 ILE A CA 1
ATOM 583 C C . ILE A 1 84 ? -8.103 1.289 10.250 1.00 96.56 84 ILE A C 1
ATOM 585 O O . ILE A 1 84 ? -8.362 1.170 11.448 1.00 96.56 84 ILE A O 1
ATOM 589 N N . ALA A 1 85 ? -7.946 2.489 9.684 1.00 97.25 85 ALA A N 1
ATOM 590 C CA . ALA A 1 85 ? -8.108 3.732 10.436 1.00 97.25 85 ALA A CA 1
ATOM 591 C C . ALA A 1 85 ? -9.536 3.895 10.994 1.00 97.25 85 ALA A C 1
ATOM 593 O O . ALA A 1 85 ? -9.713 4.391 12.108 1.00 97.25 85 ALA A O 1
ATOM 594 N N . GLY A 1 86 ? -10.556 3.465 10.246 1.00 97.38 86 GLY A N 1
ATOM 595 C CA . GLY A 1 86 ? -11.948 3.408 10.693 1.00 97.38 86 GLY A CA 1
ATOM 596 C C . GLY A 1 86 ? -12.148 2.456 11.872 1.00 97.38 86 GLY A C 1
ATOM 597 O O . GLY A 1 86 ? -12.762 2.838 12.867 1.00 97.38 86 GLY A O 1
ATOM 598 N N . GLU A 1 87 ? -11.563 1.259 11.814 1.00 96.19 87 GLU A N 1
ATOM 599 C CA . GLU A 1 87 ? -11.604 0.297 12.919 1.00 96.19 87 GLU A CA 1
ATOM 600 C C . GLU A 1 87 ? -10.889 0.823 14.168 1.00 96.19 87 GLU A C 1
ATOM 602 O O . GLU A 1 87 ? -11.412 0.692 15.274 1.00 96.19 87 GLU A O 1
ATOM 607 N N . TYR A 1 88 ? -9.751 1.506 14.014 1.00 96.44 88 TYR A N 1
ATOM 608 C CA . TYR A 1 88 ? -9.072 2.152 15.141 1.00 96.44 88 TYR A CA 1
ATOM 609 C C . TYR A 1 88 ? -9.920 3.245 15.791 1.00 96.44 88 TYR A C 1
ATOM 611 O O . TYR A 1 88 ? -10.024 3.289 17.019 1.00 96.44 88 TYR A O 1
ATOM 619 N N . LYS A 1 89 ? -10.593 4.076 14.985 1.00 95.94 89 LYS A N 1
ATOM 620 C CA . LYS A 1 89 ? -11.564 5.061 15.486 1.00 95.94 89 LYS A CA 1
ATOM 621 C C . LYS A 1 89 ? -12.719 4.382 16.221 1.00 95.94 89 LYS A C 1
ATOM 623 O O . LYS A 1 89 ? -13.077 4.811 17.313 1.00 95.94 89 LYS A O 1
ATOM 628 N N . ARG A 1 90 ? -13.284 3.313 15.647 1.00 94.81 90 ARG A N 1
ATOM 629 C CA . ARG A 1 90 ? -14.399 2.545 16.230 1.00 94.81 90 ARG A CA 1
ATOM 630 C C . ARG A 1 90 ? -14.031 1.937 17.584 1.00 94.81 90 ARG A C 1
ATOM 632 O O . ARG A 1 90 ? -14.868 1.880 18.477 1.00 94.81 90 ARG A O 1
ATOM 639 N N . LEU A 1 91 ? -12.786 1.494 17.728 1.00 92.69 91 LEU A N 1
ATOM 640 C CA . LEU A 1 91 ? -12.231 0.950 18.966 1.00 92.69 91 LEU A CA 1
ATOM 641 C C . LEU A 1 91 ? -11.813 2.037 19.977 1.00 92.69 91 LEU A C 1
ATOM 643 O O . LEU A 1 91 ? -11.405 1.705 21.086 1.00 92.69 91 LEU A O 1
ATOM 647 N N . GLY A 1 92 ? -11.914 3.323 19.625 1.00 94.38 92 GLY A N 1
ATOM 648 C CA . GLY A 1 92 ? -11.587 4.438 20.516 1.00 94.38 92 GLY A CA 1
ATOM 649 C C . GLY A 1 92 ? -10.087 4.688 20.694 1.00 94.38 92 GLY A C 1
ATOM 650 O O . GLY A 1 92 ? -9.694 5.359 21.653 1.00 94.38 92 GLY A O 1
ATOM 651 N N . LEU A 1 93 ? -9.238 4.170 19.797 1.00 95.31 93 LEU A N 1
ATOM 652 C CA . LEU A 1 93 ? -7.810 4.479 19.830 1.00 95.31 93 LEU A CA 1
ATOM 653 C C . LEU A 1 93 ? -7.582 5.953 19.499 1.00 95.31 93 LEU A C 1
ATOM 655 O O . LEU A 1 93 ? -8.274 6.543 18.672 1.00 95.31 93 LEU A O 1
ATOM 659 N N . LYS A 1 94 ? -6.574 6.549 20.137 1.00 96.38 94 LYS A N 1
ATOM 660 C CA . LYS A 1 94 ? -6.170 7.925 19.848 1.00 96.38 94 LYS A CA 1
ATOM 661 C C . LYS A 1 94 ? -5.226 7.948 18.641 1.00 96.38 94 LYS A C 1
ATOM 663 O O . LYS A 1 94 ? -4.319 7.119 18.583 1.00 96.38 94 LYS A O 1
ATOM 668 N N . PRO A 1 95 ? -5.396 8.900 17.711 1.00 95.81 95 PRO A N 1
ATOM 669 C CA . PRO A 1 95 ? -4.450 9.091 16.622 1.00 95.81 95 PRO A CA 1
ATOM 670 C C . PRO A 1 95 ? -3.111 9.621 17.149 1.00 95.81 95 PRO A C 1
ATOM 672 O O . PRO A 1 95 ? -3.054 10.277 18.192 1.00 95.81 95 PRO A O 1
ATOM 675 N N . ILE A 1 96 ? -2.041 9.398 16.391 1.00 94.81 96 ILE A N 1
ATOM 676 C CA . ILE A 1 96 ? -0.712 9.948 16.671 1.00 94.81 96 ILE A CA 1
ATOM 677 C C . ILE A 1 96 ? -0.549 11.206 15.818 1.00 94.81 96 ILE A C 1
ATOM 679 O O . ILE A 1 96 ? -0.812 11.187 14.620 1.00 94.81 96 ILE A O 1
ATOM 683 N N . ASN A 1 97 ? -0.159 12.327 16.430 1.00 93.81 97 ASN A N 1
ATOM 684 C CA . ASN A 1 97 ? -0.027 13.621 15.740 1.00 93.81 97 ASN A CA 1
ATOM 685 C C . ASN A 1 97 ? -1.295 14.042 14.965 1.00 93.81 97 ASN A C 1
ATOM 687 O O . ASN A 1 97 ? -1.218 14.682 13.922 1.00 93.81 97 ASN A O 1
ATOM 691 N N . GLY A 1 98 ? -2.477 13.656 15.461 1.00 93.06 98 GLY A N 1
ATOM 692 C CA . GLY A 1 98 ? -3.762 13.966 14.826 1.00 93.06 98 GLY A CA 1
ATOM 693 C C . GLY A 1 98 ? -4.132 13.082 13.628 1.00 93.06 98 GLY A C 1
ATOM 694 O O . GLY A 1 98 ? -5.229 13.238 13.097 1.00 93.06 98 GLY A O 1
ATOM 695 N N . SER A 1 99 ? -3.286 12.122 13.240 1.00 94.94 99 SER A N 1
ATOM 696 C CA . SER A 1 99 ? -3.535 11.184 12.141 1.00 94.94 99 SER A CA 1
ATOM 697 C C . SER A 1 99 ? -3.491 9.719 12.600 1.00 94.94 99 SER A C 1
ATOM 699 O O . SER A 1 99 ? -2.838 9.366 13.580 1.00 94.94 99 SER A O 1
ATOM 701 N N . TYR A 1 100 ? -4.193 8.844 11.878 1.00 96.75 100 TYR A N 1
ATOM 702 C CA . TYR A 1 100 ? -4.031 7.385 11.998 1.00 96.75 100 TYR A CA 1
ATOM 703 C C . TYR A 1 100 ? -3.035 6.834 10.967 1.00 96.75 100 TYR A C 1
ATOM 705 O O . TYR A 1 100 ? -2.846 5.623 10.877 1.00 96.75 100 TYR A O 1
ATOM 713 N N . PHE A 1 101 ? -2.424 7.714 10.173 1.00 95.69 101 PHE A N 1
ATOM 714 C CA . PHE A 1 101 ? -1.541 7.362 9.071 1.00 95.69 101 PHE A CA 1
ATOM 715 C C . PHE A 1 101 ? -0.100 7.768 9.371 1.00 95.69 101 PHE A C 1
ATOM 717 O O . PHE A 1 101 ? 0.149 8.822 9.957 1.00 95.69 101 PHE A O 1
ATOM 724 N N . GLN A 1 102 ? 0.828 6.925 8.924 1.00 94.50 102 GLN A N 1
ATOM 725 C CA . GLN A 1 102 ? 2.259 7.191 8.893 1.00 94.50 102 GLN A CA 1
ATOM 726 C C . GLN A 1 102 ? 2.695 7.230 7.433 1.00 94.50 102 GLN A C 1
ATOM 728 O O . GLN A 1 102 ? 2.566 6.230 6.724 1.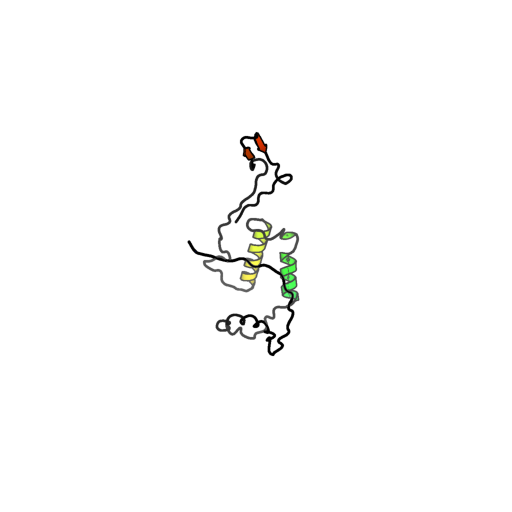00 94.50 102 GLN A O 1
ATOM 733 N N . ASP A 1 103 ? 3.239 8.362 7.003 1.00 92.44 103 ASP A N 1
ATOM 734 C CA . ASP A 1 103 ? 3.784 8.487 5.658 1.00 92.44 103 ASP A CA 1
ATOM 735 C C . ASP A 1 103 ? 5.094 7.701 5.558 1.00 92.44 103 ASP A C 1
ATOM 737 O O . ASP A 1 103 ? 5.987 7.834 6.403 1.00 92.44 103 ASP A O 1
ATOM 741 N N . VAL A 1 104 ? 5.192 6.861 4.528 1.00 91.94 104 VAL A N 1
ATOM 742 C CA . VAL A 1 104 ? 6.375 6.053 4.218 1.00 91.94 104 VAL A CA 1
ATOM 743 C C . VAL A 1 104 ? 6.739 6.307 2.756 1.00 91.94 104 VAL A C 1
ATOM 745 O O . VAL A 1 104 ? 5.892 6.095 1.886 1.00 91.94 104 VAL A O 1
ATOM 748 N N . PRO A 1 105 ? 7.968 6.764 2.454 1.00 90.88 105 PRO A N 1
ATOM 749 C CA . PRO A 1 105 ? 8.375 7.012 1.078 1.00 90.88 105 PRO A CA 1
ATOM 750 C C . PRO A 1 105 ? 8.400 5.698 0.291 1.00 90.88 105 PRO A C 1
ATOM 752 O O . PRO A 1 105 ? 9.002 4.714 0.724 1.00 90.88 105 PRO A O 1
ATOM 755 N N . LEU A 1 106 ? 7.753 5.693 -0.875 1.00 88.50 106 LEU A N 1
ATOM 756 C CA . LEU A 1 106 ? 7.726 4.546 -1.774 1.00 88.50 106 LEU A CA 1
ATOM 757 C C . LEU A 1 106 ? 8.664 4.787 -2.956 1.00 88.50 106 LEU A C 1
ATOM 759 O O . LEU A 1 106 ? 8.664 5.857 -3.558 1.00 88.50 106 LEU A O 1
ATOM 763 N N . VAL A 1 107 ? 9.439 3.761 -3.299 1.00 87.00 107 VAL A N 1
ATOM 764 C CA . VAL A 1 107 ? 10.222 3.716 -4.535 1.00 87.00 107 VAL A CA 1
ATOM 765 C C . VAL A 1 107 ? 9.640 2.620 -5.413 1.00 87.00 107 VAL A C 1
ATOM 767 O O . VAL A 1 107 ? 9.468 1.481 -4.966 1.00 87.00 107 VAL A O 1
ATOM 770 N N . GLU A 1 108 ? 9.351 2.951 -6.664 1.00 82.88 108 GLU A N 1
ATOM 771 C CA . GLU A 1 108 ? 8.931 1.998 -7.684 1.00 82.88 108 GLU A CA 1
ATOM 772 C C . GLU A 1 108 ? 10.031 1.860 -8.736 1.00 82.88 108 GLU A C 1
ATOM 774 O O . GLU A 1 108 ? 10.677 2.835 -9.115 1.00 82.88 108 GLU A O 1
ATOM 779 N N . ALA A 1 109 ? 10.267 0.629 -9.177 1.00 84.88 109 ALA A N 1
ATOM 780 C CA . ALA A 1 109 ? 11.181 0.322 -10.262 1.00 84.88 109 ALA A CA 1
ATOM 781 C C . ALA A 1 109 ? 10.452 -0.624 -11.210 1.00 84.88 109 ALA A C 1
ATOM 783 O O . ALA A 1 109 ? 10.096 -1.737 -10.817 1.00 84.88 109 ALA A O 1
ATOM 784 N N . THR A 1 110 ? 10.239 -0.166 -12.440 1.00 83.50 110 THR A N 1
ATOM 785 C CA . THR A 1 110 ? 9.517 -0.907 -13.473 1.00 83.50 110 THR A CA 1
ATOM 786 C C . THR A 1 110 ? 10.421 -1.045 -14.685 1.00 83.50 110 THR A C 1
ATOM 788 O O . THR A 1 110 ? 11.002 -0.068 -15.152 1.00 83.50 110 THR A O 1
ATOM 791 N N . LEU A 1 111 ? 10.577 -2.278 -15.169 1.00 85.19 111 LEU A N 1
ATOM 792 C CA . LEU A 1 111 ? 11.329 -2.557 -16.386 1.00 85.19 111 LEU A CA 1
ATOM 793 C C . LEU A 1 111 ? 10.470 -2.176 -17.593 1.00 85.19 111 LEU A C 1
ATOM 795 O O . LEU A 1 111 ? 9.366 -2.699 -17.737 1.00 85.19 111 LEU A O 1
ATOM 799 N N . ASP A 1 112 ? 10.994 -1.322 -18.468 1.00 86.81 112 ASP A N 1
ATOM 800 C CA . ASP A 1 112 ? 10.395 -1.031 -19.769 1.00 86.81 112 ASP A CA 1
ATOM 801 C C . ASP A 1 112 ? 11.057 -1.903 -20.852 1.00 86.81 112 ASP A C 1
ATOM 803 O O . ASP A 1 112 ? 12.217 -1.662 -21.203 1.00 86.81 112 ASP A O 1
ATOM 807 N N . PRO A 1 113 ? 10.352 -2.909 -21.405 1.00 82.44 113 PRO A N 1
ATOM 808 C CA . PRO A 1 113 ? 10.909 -3.800 -22.419 1.00 82.44 113 PRO A CA 1
ATOM 809 C C . PRO A 1 113 ? 11.236 -3.122 -23.754 1.00 82.44 113 PRO A C 1
ATOM 811 O O . PRO A 1 113 ? 11.926 -3.731 -24.563 1.00 82.44 113 PRO A O 1
ATOM 814 N N . GLN A 1 114 ? 10.714 -1.920 -24.024 1.00 84.50 114 GLN A N 1
ATOM 815 C CA . GLN A 1 114 ? 10.968 -1.208 -25.282 1.00 84.50 114 GLN A CA 1
ATOM 816 C C . GLN A 1 114 ? 12.274 -0.413 -25.247 1.00 84.50 114 GLN A C 1
ATOM 818 O O . GLN A 1 114 ? 12.882 -0.177 -26.288 1.00 84.50 114 GLN A O 1
ATOM 823 N N . THR A 1 115 ? 12.709 0.003 -24.058 1.00 86.88 115 THR A N 1
ATOM 824 C CA . THR A 1 115 ? 13.908 0.834 -23.873 1.00 86.88 115 THR A CA 1
ATOM 825 C C . THR A 1 115 ? 15.045 0.101 -23.164 1.00 86.88 115 THR A C 1
ATOM 827 O O . THR A 1 115 ? 16.197 0.525 -23.249 1.00 86.88 115 THR A O 1
ATOM 830 N N . SER A 1 116 ? 14.758 -1.022 -22.502 1.00 87.56 116 SER A N 1
ATOM 831 C CA . SER A 1 116 ? 15.756 -1.837 -21.805 1.00 87.56 116 SER A CA 1
ATOM 832 C C . SER A 1 116 ? 16.309 -2.934 -22.718 1.00 87.56 116 SER A C 1
ATOM 834 O O . SER A 1 116 ? 15.574 -3.836 -23.116 1.00 87.56 116 SER A O 1
ATOM 836 N N . TYR A 1 117 ? 17.614 -2.907 -22.999 1.00 87.62 117 TYR A N 1
ATOM 837 C CA . TYR A 1 117 ? 18.302 -3.916 -23.812 1.00 87.62 117 TYR A CA 1
ATOM 838 C C . TYR A 1 117 ? 19.645 -4.327 -23.192 1.00 87.62 117 TYR A C 1
ATOM 840 O O . TYR A 1 117 ? 20.276 -3.555 -22.470 1.00 87.62 117 TYR A O 1
ATOM 848 N N . LEU A 1 118 ? 20.099 -5.545 -23.498 1.00 89.31 118 LEU A N 1
ATOM 849 C CA . LEU A 1 118 ? 21.473 -5.994 -23.272 1.00 89.31 118 LEU A CA 1
ATOM 850 C C . LEU A 1 118 ? 22.067 -6.355 -24.622 1.00 89.31 118 LEU A C 1
ATOM 852 O O . LEU A 1 118 ? 21.495 -7.152 -25.367 1.00 89.31 118 LEU A O 1
ATOM 856 N N . ARG A 1 119 ? 23.233 -5.779 -24.894 1.00 90.12 119 ARG A N 1
ATOM 857 C CA . ARG A 1 119 ? 24.027 -6.059 -26.082 1.00 90.12 119 ARG A CA 1
ATOM 858 C C . ARG A 1 119 ? 25.394 -6.559 -25.659 1.00 90.12 119 ARG A C 1
ATOM 860 O O . ARG A 1 119 ? 26.083 -5.894 -24.884 1.00 90.12 119 ARG A O 1
ATOM 867 N N . PHE A 1 120 ? 25.805 -7.700 -26.196 1.00 91.69 120 PHE A N 1
ATOM 868 C CA . PHE A 1 120 ? 27.192 -8.140 -26.106 1.00 91.69 120 PHE A CA 1
ATOM 869 C C . PHE A 1 120 ? 27.964 -7.601 -27.306 1.00 91.69 120 PHE A C 1
ATOM 871 O O . PHE A 1 120 ? 27.581 -7.850 -28.445 1.00 91.69 120 PHE A O 1
ATOM 878 N N . ASN A 1 121 ? 29.056 -6.879 -27.055 1.00 93.75 121 ASN A N 1
ATOM 879 C CA . ASN A 1 121 ? 30.007 -6.489 -28.091 1.00 93.75 121 ASN A CA 1
ATOM 880 C C . ASN A 1 121 ? 31.280 -7.330 -27.924 1.00 93.75 121 ASN A C 1
ATOM 882 O O . ASN A 1 121 ? 31.893 -7.344 -26.854 1.00 93.75 121 ASN A O 1
ATOM 886 N N . SER A 1 122 ? 31.632 -8.079 -28.967 1.00 91.88 122 SER A N 1
ATOM 887 C CA . SER A 1 122 ? 32.806 -8.948 -29.017 1.00 91.88 122 SER A CA 1
ATOM 888 C C . SER A 1 122 ? 33.601 -8.694 -30.302 1.00 91.88 122 SER A C 1
ATOM 890 O O . SER A 1 122 ? 33.021 -8.246 -31.292 1.00 91.88 122 SER A O 1
ATOM 892 N N . PRO A 1 123 ? 34.901 -9.048 -30.364 1.00 93.88 123 PRO A N 1
ATOM 893 C CA . PRO A 1 123 ? 35.669 -8.967 -31.612 1.00 93.88 123 PRO A CA 1
ATOM 894 C C . PRO A 1 123 ? 35.059 -9.783 -32.765 1.00 93.88 123 PRO A C 1
ATOM 896 O O . PRO A 1 123 ? 35.309 -9.491 -33.929 1.00 93.88 123 PRO A O 1
ATOM 899 N N . SER A 1 124 ? 34.257 -10.802 -32.441 1.00 87.94 124 SER A N 1
ATOM 900 C CA . SER A 1 124 ? 33.512 -11.641 -33.384 1.00 87.94 124 SER A CA 1
ATOM 901 C C . SER A 1 124 ? 32.167 -11.057 -33.840 1.00 87.94 124 SER A C 1
ATOM 903 O O . SER A 1 124 ? 31.539 -11.643 -34.718 1.00 87.94 124 SER A O 1
ATOM 905 N N . GLY A 1 125 ? 31.718 -9.932 -33.273 1.00 89.88 125 GLY A N 1
ATOM 906 C CA . GLY A 1 125 ? 30.463 -9.265 -33.628 1.00 89.88 125 GLY A CA 1
ATOM 907 C C . GLY A 1 125 ? 29.641 -8.792 -32.425 1.00 89.88 125 GLY A C 1
ATOM 908 O O . GLY A 1 125 ? 29.992 -9.036 -31.264 1.00 89.88 125 GLY A O 1
ATOM 909 N N . GLU A 1 126 ? 28.531 -8.116 -32.728 1.00 91.81 126 GLU A N 1
ATOM 910 C CA . GLU A 1 126 ? 27.517 -7.701 -31.754 1.00 91.81 126 GLU A CA 1
ATOM 911 C C . GLU A 1 126 ? 26.354 -8.701 -31.712 1.00 91.81 126 GLU A C 1
ATOM 913 O O . GLU A 1 126 ? 25.940 -9.218 -32.750 1.00 91.81 126 GLU A O 1
ATOM 918 N N . ALA A 1 127 ? 25.815 -8.949 -30.517 1.00 89.25 127 ALA A N 1
ATOM 919 C CA . ALA A 1 127 ? 24.608 -9.745 -30.317 1.00 89.25 127 ALA A CA 1
ATOM 920 C C . ALA A 1 127 ? 23.615 -8.993 -29.423 1.00 89.25 127 ALA A C 1
ATOM 922 O O . ALA A 1 127 ? 23.927 -8.679 -28.270 1.00 89.25 127 ALA A O 1
ATOM 923 N N . ASP A 1 128 ? 22.428 -8.731 -29.970 1.00 89.44 128 ASP A N 1
ATOM 924 C CA . ASP A 1 128 ? 21.264 -8.236 -29.235 1.00 89.44 128 ASP A CA 1
ATOM 925 C C . ASP A 1 128 ? 20.462 -9.411 -28.681 1.00 89.44 128 ASP A C 1
ATOM 927 O O . ASP A 1 128 ? 20.252 -10.403 -29.378 1.00 89.44 128 ASP A O 1
ATOM 931 N N . LEU A 1 129 ? 20.026 -9.302 -27.425 1.00 89.75 129 LEU A N 1
ATOM 932 C CA . LEU A 1 129 ? 19.256 -10.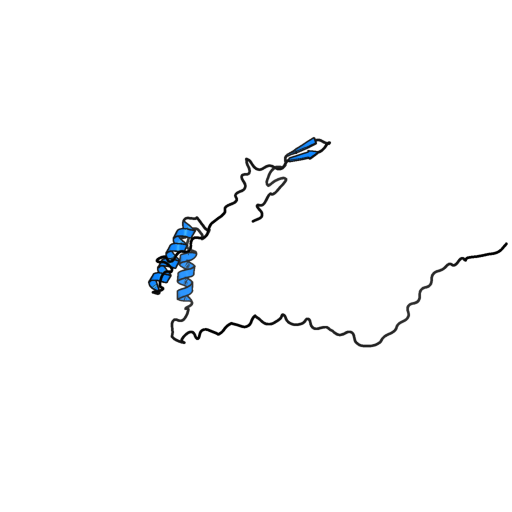344 -26.747 1.00 89.75 129 LEU A CA 1
ATOM 933 C C . LEU A 1 129 ? 17.808 -9.907 -26.545 1.00 89.75 129 LEU A C 1
ATOM 935 O O . LEU A 1 129 ? 17.542 -8.840 -25.981 1.00 89.75 129 LEU A O 1
ATOM 939 N N . GLU A 1 130 ? 16.865 -10.763 -26.931 1.00 88.25 130 GLU A N 1
ATOM 940 C CA . GLU A 1 130 ? 15.444 -10.492 -26.764 1.00 88.25 130 GLU A CA 1
ATOM 941 C C . GLU A 1 130 ? 14.984 -10.799 -25.328 1.00 88.25 130 GLU A C 1
ATOM 943 O O . GLU A 1 130 ? 15.127 -11.914 -24.810 1.00 88.25 130 GLU A O 1
ATOM 948 N N . TYR A 1 131 ? 14.374 -9.808 -24.668 1.00 87.25 131 TYR A N 1
ATOM 949 C CA . TYR A 1 131 ? 13.816 -9.977 -23.325 1.00 87.25 131 TYR A CA 1
ATOM 950 C C . TYR A 1 131 ? 12.728 -11.067 -23.304 1.00 87.25 131 TYR A C 1
ATOM 952 O O . TYR A 1 131 ? 11.862 -11.121 -24.176 1.00 87.25 131 TYR A O 1
ATOM 960 N N . ARG A 1 132 ? 12.759 -11.930 -22.279 1.00 87.81 132 ARG A N 1
ATOM 961 C CA . ARG A 1 132 ? 11.926 -13.142 -22.081 1.00 87.81 132 ARG A CA 1
ATOM 962 C C . ARG A 1 132 ? 12.180 -14.309 -23.038 1.00 87.81 132 ARG A C 1
ATOM 964 O O . ARG A 1 132 ? 11.662 -15.389 -22.764 1.00 87.81 132 ARG A O 1
ATOM 971 N N . LYS A 1 133 ? 12.956 -14.130 -24.107 1.00 90.06 133 LYS A N 1
ATOM 972 C CA . LYS A 1 133 ? 13.381 -15.227 -24.990 1.00 90.06 133 LYS A CA 1
ATOM 973 C C . LYS A 1 133 ? 14.806 -15.657 -24.680 1.00 90.06 133 LYS A C 1
ATOM 975 O O . LYS A 1 133 ? 15.021 -16.801 -24.298 1.00 90.06 133 LYS A O 1
ATOM 980 N N . ASP A 1 134 ? 15.737 -14.715 -24.763 1.00 90.31 134 ASP A N 1
ATOM 981 C CA . ASP A 1 134 ? 17.167 -14.981 -24.605 1.00 90.31 134 ASP A CA 1
ATOM 982 C C . ASP A 1 134 ? 17.665 -14.586 -23.212 1.00 90.31 134 ASP A C 1
ATOM 984 O O . ASP A 1 134 ? 18.654 -15.119 -22.712 1.00 90.31 134 ASP A O 1
ATOM 988 N N . VAL A 1 135 ? 16.979 -13.637 -22.567 1.00 88.12 135 VAL A N 1
ATOM 989 C CA . VAL A 1 135 ? 17.439 -13.032 -21.318 1.00 88.12 135 VAL A CA 1
ATOM 990 C C . VAL A 1 135 ? 16.292 -12.498 -20.467 1.00 88.12 135 VAL A C 1
ATOM 992 O O . VAL A 1 135 ? 15.281 -11.993 -20.961 1.00 88.12 135 VAL A O 1
ATOM 995 N N . VAL A 1 136 ? 16.459 -12.591 -19.149 1.00 88.06 136 VAL A N 1
ATOM 996 C CA . VAL A 1 136 ? 15.543 -12.027 -18.158 1.00 88.06 136 VAL A CA 1
ATOM 997 C C . VAL A 1 136 ? 16.335 -11.103 -17.245 1.00 88.06 136 VAL A C 1
ATOM 999 O O . VAL A 1 136 ? 17.248 -11.542 -16.550 1.00 88.06 136 VAL A O 1
ATOM 1002 N N . TYR A 1 137 ? 15.965 -9.826 -17.226 1.00 84.62 137 TYR A N 1
ATOM 1003 C CA . TYR A 1 137 ? 16.465 -8.864 -16.248 1.00 84.62 137 TYR A CA 1
ATOM 1004 C C . TYR A 1 137 ? 15.456 -8.708 -15.111 1.00 84.62 137 TYR A C 1
ATOM 1006 O O . TYR A 1 137 ? 14.243 -8.706 -15.334 1.00 84.62 137 TYR A O 1
ATOM 1014 N N . TRP A 1 138 ? 15.971 -8.555 -13.895 1.00 80.50 138 TRP A N 1
ATOM 1015 C CA . TRP A 1 138 ? 15.209 -8.284 -12.678 1.00 80.50 138 TRP A CA 1
ATOM 1016 C C . TRP A 1 138 ? 15.822 -7.059 -11.983 1.00 80.50 138 TRP A C 1
ATOM 1018 O O . TRP A 1 138 ? 17.043 -6.901 -11.961 1.00 80.50 138 TRP A O 1
ATOM 1028 N N . THR A 1 139 ? 15.000 -6.216 -11.354 1.00 75.81 139 THR A N 1
ATOM 1029 C CA . THR A 1 139 ? 15.465 -5.062 -10.563 1.00 75.81 139 THR A CA 1
ATOM 1030 C C . THR A 1 139 ? 15.874 -5.485 -9.147 1.00 75.81 139 THR A C 1
ATOM 1032 O O . THR A 1 139 ? 15.017 -5.827 -8.326 1.00 75.81 139 THR A O 1
ATOM 1035 N N . LYS A 1 140 ? 17.169 -5.488 -8.814 1.00 67.06 140 LYS A N 1
ATOM 1036 C CA . LYS A 1 140 ? 17.581 -5.734 -7.422 1.00 67.06 140 LYS A CA 1
ATOM 1037 C C . L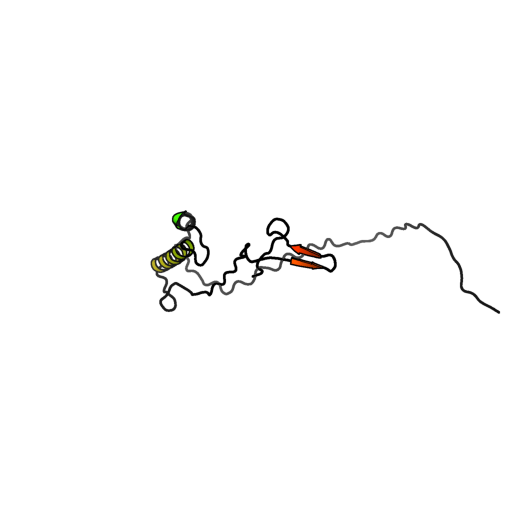YS A 1 140 ? 17.131 -4.543 -6.565 1.00 67.06 140 LYS A C 1
ATOM 1039 O O . LYS A 1 140 ? 17.470 -3.409 -6.888 1.00 67.06 140 LYS A O 1
ATOM 1044 N N . ARG A 1 14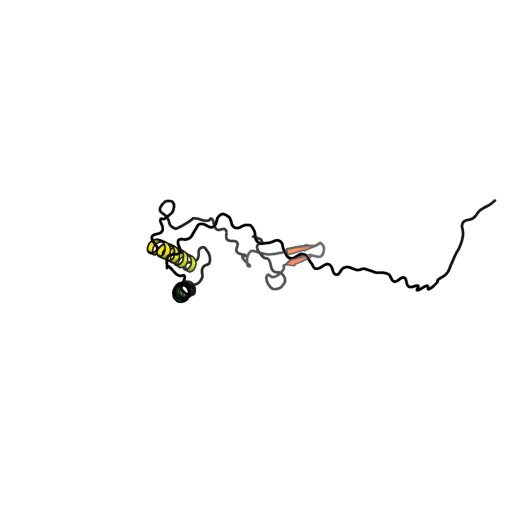1 ? 16.311 -4.819 -5.552 1.00 58.38 141 ARG A N 1
ATOM 1045 C CA . ARG A 1 141 ? 15.861 -3.839 -4.556 1.00 58.38 141 ARG A CA 1
ATOM 1046 C C . ARG A 1 141 ? 16.955 -3.612 -3.521 1.00 58.38 141 ARG A C 1
ATOM 1048 O O . ARG A 1 141 ? 17.659 -4.601 -3.205 1.00 58.38 141 ARG A O 1
#

Foldseek 3Di:
DDDDDDDDDDDDDDDDDDDDDDDDPPPDDDDDDDDDDDPPPPDPPDDPDPDPVVVVVVCCVLPDVVLVDCDPPDPSVVVVQVVVQVVCVVVVHDDDPNDVDDDDDDDDDDDDQVPDWDWDQDPVGIDTAHDPPRDDDDDDD